Protein AF-A0AAU6D4Z3-F1 (afdb_monomer_lite)

Radius of gyration: 22.68 Å; chains: 1; bounding box: 31×34×84 Å

Foldseek 3Di:
DCPDDCNVVLLCVVQVVQPLLSVVLVVVLCVVCVVVVVNDRDPVSSVVDDRDPPPVVPDDVVVSSDPPDPDPPPPPPPDDPDDDDDDDDDD

Structure (mmCIF, N/CA/C/O backbone):
data_AF-A0AAU6D4Z3-F1
#
_entry.id   AF-A0AAU6D4Z3-F1
#
loop_
_atom_site.group_PDB
_atom_site.id
_atom_site.type_symbol
_atom_site.label_atom_id
_atom_site.label_alt_id
_atom_site.label_comp_id
_atom_site.label_asym_id
_atom_site.label_entity_id
_atom_site.label_seq_id
_atom_site.pdbx_PDB_ins_code
_atom_site.Cartn_x
_atom_site.Cartn_y
_atom_site.Cartn_z
_atom_site.occupancy
_atom_site.B_iso_or_equiv
_atom_site.auth_seq_id
_atom_site.auth_comp_id
_atom_site.auth_asym_id
_atom_site.auth_atom_id
_atom_site.pdbx_PDB_model_num
ATOM 1 N N . MET A 1 1 ? -7.063 -9.414 5.625 1.00 82.88 1 MET A N 1
ATOM 2 C CA . MET A 1 1 ? -5.612 -9.153 5.759 1.00 82.88 1 MET A CA 1
ATOM 3 C C . MET A 1 1 ? -4.957 -9.195 4.387 1.00 82.88 1 MET A C 1
ATOM 5 O O . MET A 1 1 ? -5.630 -9.570 3.437 1.00 82.88 1 MET A O 1
ATOM 9 N N . LEU A 1 2 ? -3.674 -8.815 4.278 1.00 85.56 2 LEU A N 1
ATOM 10 C CA . LEU A 1 2 ? -2.923 -8.763 3.007 1.00 85.56 2 LEU A CA 1
ATOM 11 C C . LEU A 1 2 ? -2.890 -10.087 2.231 1.00 85.56 2 LEU A C 1
ATOM 13 O O . LEU A 1 2 ? -2.756 -10.082 1.014 1.00 85.56 2 LEU A O 1
ATOM 17 N N . THR A 1 3 ? -3.011 -11.209 2.932 1.00 86.69 3 THR A N 1
ATOM 18 C CA . THR A 1 3 ? -2.976 -12.556 2.352 1.00 86.69 3 THR A CA 1
ATOM 19 C C . THR A 1 3 ? -4.359 -13.162 2.138 1.00 86.69 3 THR A C 1
ATOM 21 O O . THR A 1 3 ? -4.455 -14.281 1.647 1.00 86.69 3 THR A O 1
ATOM 24 N N . ASP A 1 4 ? -5.427 -12.469 2.535 1.00 90.12 4 ASP A N 1
ATOM 25 C CA . ASP A 1 4 ? -6.774 -13.031 2.489 1.00 90.12 4 ASP A CA 1
ATOM 26 C C . ASP A 1 4 ? -7.495 -12.652 1.198 1.00 90.12 4 ASP A C 1
ATOM 28 O O . ASP A 1 4 ? -7.385 -11.525 0.706 1.00 90.12 4 ASP A O 1
ATOM 32 N N . GLY A 1 5 ? -8.339 -13.567 0.719 1.00 92.25 5 GLY A N 1
ATOM 33 C CA . GLY A 1 5 ? -9.236 -13.313 -0.403 1.00 92.25 5 GLY A CA 1
ATOM 34 C C . GLY A 1 5 ? -8.476 -12.862 -1.647 1.00 92.25 5 GLY A C 1
ATOM 35 O O . GLY A 1 5 ? -7.507 -13.496 -2.042 1.00 92.25 5 GLY A O 1
ATOM 36 N N . THR A 1 6 ? -8.928 -11.760 -2.245 1.00 94.75 6 THR A N 1
ATOM 37 C CA . THR A 1 6 ? -8.374 -11.199 -3.487 1.00 94.75 6 THR A CA 1
ATOM 38 C C . THR A 1 6 ? -7.347 -10.090 -3.238 1.00 94.75 6 THR A C 1
ATOM 40 O O . THR A 1 6 ? -7.106 -9.255 -4.113 1.00 94.75 6 THR A O 1
ATOM 43 N N . MET A 1 7 ? -6.809 -9.985 -2.016 1.00 95.38 7 MET A N 1
ATOM 44 C CA . MET A 1 7 ? -5.835 -8.942 -1.686 1.00 95.38 7 MET A CA 1
ATOM 45 C C . MET A 1 7 ? -4.533 -9.047 -2.489 1.00 95.38 7 MET A C 1
ATOM 47 O O . MET A 1 7 ? -4.065 -8.001 -2.939 1.00 95.38 7 MET A O 1
ATOM 51 N N . PRO A 1 8 ? -3.949 -10.236 -2.732 1.00 95.00 8 PRO A N 1
ATOM 52 C CA . PRO A 1 8 ? -2.764 -10.348 -3.582 1.00 95.00 8 PRO A CA 1
ATOM 53 C C . PRO A 1 8 ? -2.985 -9.789 -4.998 1.00 95.00 8 PRO A C 1
ATOM 55 O O . PRO A 1 8 ? -2.168 -9.012 -5.494 1.00 95.00 8 PRO A O 1
ATOM 58 N N . GLU A 1 9 ? -4.119 -10.106 -5.627 1.00 96.31 9 GLU A N 1
ATOM 59 C CA . GLU A 1 9 ? -4.490 -9.609 -6.955 1.00 96.31 9 GLU A CA 1
ATOM 60 C C . GLU A 1 9 ? -4.765 -8.102 -6.938 1.00 96.31 9 GLU A C 1
ATOM 62 O O . GLU A 1 9 ? -4.340 -7.389 -7.848 1.00 96.31 9 GLU A O 1
ATOM 67 N N . TYR A 1 10 ? -5.428 -7.604 -5.888 1.00 95.56 10 TYR A N 1
ATOM 68 C CA . TYR A 1 10 ? -5.635 -6.171 -5.672 1.00 95.56 10 TYR A CA 1
ATOM 69 C C . TYR A 1 10 ? -4.301 -5.422 -5.605 1.00 95.56 10 TYR A C 1
ATOM 71 O O . TYR A 1 10 ? -4.116 -4.430 -6.309 1.00 95.56 10 TYR A O 1
ATOM 79 N N . LEU A 1 11 ? -3.354 -5.907 -4.798 1.00 95.12 11 LEU A N 1
ATOM 80 C CA . LEU A 1 11 ? -2.045 -5.278 -4.625 1.00 95.12 11 LEU A CA 1
ATOM 81 C C . LEU A 1 11 ? -1.258 -5.278 -5.934 1.00 95.12 11 LEU A C 1
ATOM 83 O O . LEU A 1 11 ? -0.672 -4.255 -6.293 1.00 95.12 11 LEU A O 1
ATOM 87 N N . TYR A 1 12 ? -1.290 -6.385 -6.680 1.00 93.81 12 TYR A N 1
ATOM 88 C CA . TYR A 1 12 ? -0.670 -6.460 -8.000 1.00 93.81 12 TYR A CA 1
ATOM 89 C C . TYR A 1 12 ? -1.292 -5.448 -8.971 1.00 93.81 12 TYR A C 1
ATOM 91 O O . TYR A 1 12 ? -0.568 -4.667 -9.588 1.00 93.81 12 TYR A O 1
ATOM 99 N N . ALA A 1 13 ? -2.623 -5.404 -9.071 1.00 94.56 13 ALA A N 1
ATOM 100 C CA . ALA A 1 13 ? -3.332 -4.501 -9.975 1.00 94.56 13 ALA A CA 1
ATOM 101 C C . ALA A 1 13 ? -3.120 -3.021 -9.615 1.00 94.56 13 ALA A C 1
ATOM 103 O O . ALA A 1 13 ? -2.875 -2.194 -10.492 1.00 94.56 13 ALA A O 1
ATOM 104 N N . ARG A 1 14 ? -3.163 -2.681 -8.322 1.00 92.56 14 ARG A N 1
ATOM 105 C CA . ARG A 1 14 ? -3.028 -1.305 -7.823 1.00 92.56 14 ARG A CA 1
ATOM 106 C C . ARG A 1 14 ? -1.622 -0.738 -8.037 1.00 92.56 14 ARG A C 1
ATOM 108 O O . ARG A 1 14 ? -1.475 0.468 -8.224 1.00 92.56 14 ARG A O 1
ATOM 115 N N . THR A 1 15 ? -0.609 -1.602 -8.038 1.00 91.81 15 THR A N 1
ATOM 116 C CA . THR A 1 15 ? 0.814 -1.239 -8.173 1.00 91.81 15 THR A CA 1
ATOM 117 C C . THR A 1 15 ? 1.390 -1.558 -9.553 1.00 91.81 15 THR A C 1
ATOM 119 O O . THR A 1 15 ? 2.546 -1.240 -9.824 1.00 91.81 15 THR A O 1
ATOM 122 N N . ASN A 1 16 ? 0.608 -2.201 -10.428 1.00 90.25 16 ASN A N 1
ATOM 123 C CA . ASN A 1 16 ? 1.066 -2.791 -11.687 1.00 90.25 16 ASN A CA 1
ATOM 124 C C . ASN A 1 16 ? 2.298 -3.710 -11.508 1.00 90.25 16 ASN A C 1
ATOM 126 O O . ASN A 1 16 ? 3.193 -3.742 -12.353 1.00 90.25 16 ASN A O 1
ATOM 130 N N . GLY A 1 17 ? 2.380 -4.397 -10.364 1.00 87.56 17 GLY A N 1
ATOM 131 C CA . GLY A 1 17 ? 3.504 -5.259 -9.989 1.00 87.56 17 GLY A CA 1
ATOM 132 C C . GLY A 1 17 ? 4.823 -4.533 -9.686 1.00 87.56 17 GLY A C 1
ATOM 133 O O . GLY A 1 17 ? 5.849 -5.191 -9.528 1.00 87.56 17 GLY A O 1
ATOM 134 N N . VAL A 1 18 ? 4.835 -3.198 -9.604 1.00 86.69 18 VAL A N 1
ATOM 135 C CA . VAL A 1 18 ? 6.044 -2.433 -9.270 1.00 86.69 18 VAL A CA 1
ATOM 136 C C . VAL A 1 18 ? 6.289 -2.504 -7.764 1.00 86.69 18 VAL A C 1
ATOM 138 O O . VAL A 1 18 ? 5.527 -1.944 -6.976 1.00 86.69 18 VAL A O 1
ATOM 141 N N . VAL A 1 19 ? 7.390 -3.144 -7.365 1.00 86.50 19 VAL A N 1
ATOM 142 C CA . VAL A 1 19 ? 7.733 -3.392 -5.953 1.00 86.50 19 VAL A CA 1
ATOM 143 C C . VAL A 1 19 ? 7.820 -2.094 -5.145 1.00 86.50 19 VAL A C 1
ATOM 145 O O . VAL A 1 19 ? 7.146 -1.971 -4.129 1.00 86.50 19 VAL A O 1
ATOM 148 N N . GLY A 1 20 ? 8.509 -1.067 -5.649 1.00 83.50 20 GLY A N 1
ATOM 149 C CA . GLY A 1 20 ? 8.596 0.222 -4.947 1.00 83.50 20 GLY A CA 1
ATOM 150 C C . GLY A 1 20 ? 7.265 0.988 -4.837 1.00 83.50 20 GLY A C 1
ATOM 151 O O . GLY A 1 20 ? 7.147 1.922 -4.043 1.00 83.50 20 GLY A O 1
ATOM 152 N N . LEU A 1 21 ? 6.241 0.653 -5.635 1.00 86.75 21 LEU A N 1
ATOM 153 C CA . LEU A 1 21 ? 4.881 1.178 -5.433 1.00 86.75 21 LEU A CA 1
ATOM 154 C C . LEU A 1 21 ? 4.129 0.374 -4.376 1.00 86.75 21 LEU A C 1
ATOM 156 O O . LEU A 1 21 ? 3.379 0.956 -3.596 1.00 86.75 21 LEU A O 1
ATOM 160 N N . LEU A 1 22 ? 4.337 -0.942 -4.352 1.00 92.12 22 LEU A N 1
ATOM 161 C CA . LEU A 1 22 ? 3.773 -1.822 -3.339 1.00 92.12 22 LEU A CA 1
ATOM 162 C C . LEU A 1 22 ? 4.273 -1.448 -1.949 1.00 92.12 22 LEU A C 1
ATOM 164 O O . LEU A 1 22 ? 3.457 -1.196 -1.072 1.00 92.12 22 LEU A O 1
ATOM 168 N N . GLU A 1 23 ? 5.584 -1.344 -1.765 1.00 90.94 23 GLU A N 1
ATOM 169 C CA . GLU A 1 23 ? 6.188 -0.963 -0.485 1.00 90.94 23 GLU A CA 1
ATOM 170 C C . GLU A 1 23 ? 5.610 0.353 0.032 1.00 90.94 23 GLU A C 1
ATOM 172 O O . GLU A 1 23 ? 5.161 0.426 1.173 1.00 90.94 23 GLU A O 1
ATOM 177 N N . ARG A 1 24 ? 5.498 1.355 -0.847 1.00 88.75 24 ARG A N 1
ATOM 178 C CA . ARG A 1 24 ? 4.921 2.651 -0.492 1.00 88.75 24 ARG A CA 1
ATOM 179 C C . ARG A 1 24 ? 3.456 2.567 -0.083 1.00 88.75 24 ARG A C 1
ATOM 181 O O . ARG A 1 24 ? 3.064 3.175 0.906 1.00 88.75 24 ARG A O 1
ATOM 188 N N . LEU A 1 25 ? 2.647 1.832 -0.844 1.00 93.00 25 LEU A N 1
ATOM 189 C CA . LEU A 1 25 ? 1.233 1.637 -0.525 1.00 93.00 25 LEU A CA 1
ATOM 190 C C . LEU A 1 25 ? 1.062 0.974 0.844 1.00 93.00 25 LEU A C 1
ATOM 192 O O . LEU A 1 25 ? 0.174 1.351 1.606 1.00 93.00 25 LEU A O 1
ATOM 196 N N . ILE A 1 26 ? 1.904 -0.017 1.146 1.00 94.12 26 ILE A N 1
ATOM 197 C CA . ILE A 1 26 ? 1.873 -0.728 2.423 1.00 94.12 26 ILE A CA 1
ATOM 198 C C . ILE A 1 26 ? 2.343 0.176 3.566 1.00 94.12 26 ILE A C 1
ATOM 200 O O . ILE A 1 26 ? 1.718 0.164 4.620 1.00 94.12 26 ILE A O 1
ATOM 204 N N . GLU A 1 27 ? 3.382 0.986 3.371 1.00 93.88 27 GLU A N 1
ATOM 205 C CA . GLU A 1 27 ? 3.876 1.940 4.372 1.00 93.88 27 GLU A CA 1
ATOM 206 C C . GLU A 1 27 ? 2.823 3.002 4.731 1.00 93.88 27 GLU A C 1
ATOM 208 O O . GLU A 1 27 ? 2.478 3.169 5.907 1.00 93.88 27 GLU A O 1
ATOM 213 N N . ASP A 1 28 ? 2.259 3.671 3.720 1.00 94.06 28 ASP A N 1
ATOM 214 C CA . ASP A 1 28 ? 1.205 4.674 3.910 1.00 94.06 28 ASP A CA 1
ATOM 215 C C . ASP A 1 28 ? -0.045 4.026 4.533 1.00 94.06 28 ASP A C 1
ATOM 217 O O . ASP A 1 28 ? -0.641 4.565 5.467 1.00 94.06 28 ASP A O 1
ATOM 22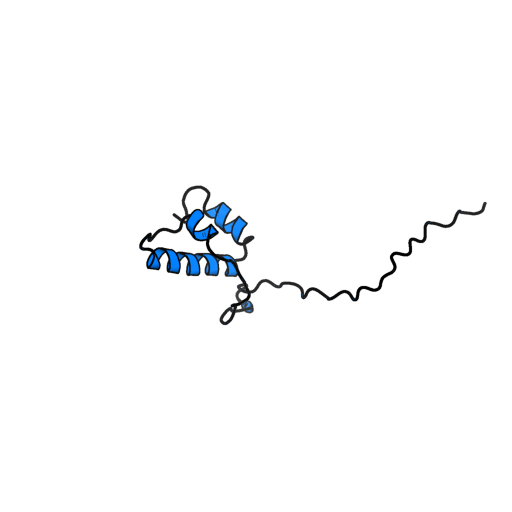1 N N . GLY A 1 29 ? -0.403 2.818 4.082 1.00 94.56 29 GLY A N 1
ATOM 222 C CA . GLY A 1 29 ? -1.520 2.052 4.628 1.00 94.56 29 GLY A CA 1
ATOM 223 C C . GLY A 1 29 ? -1.334 1.661 6.087 1.00 94.56 29 GLY A C 1
ATOM 224 O O . GLY A 1 29 ? -2.272 1.775 6.874 1.00 94.56 29 GLY A O 1
ATOM 225 N N . CYS A 1 30 ? -0.139 1.217 6.472 1.00 95.81 30 CYS A N 1
ATOM 226 C CA . CYS A 1 30 ? 0.171 0.889 7.860 1.00 95.81 30 CYS A CA 1
ATOM 227 C C . CYS A 1 30 ? 0.096 2.135 8.740 1.00 95.81 30 CYS A C 1
ATOM 229 O O . CYS A 1 30 ? -0.495 2.077 9.817 1.00 95.81 30 CYS A O 1
ATOM 231 N N . THR A 1 31 ? 0.638 3.258 8.264 1.00 95.38 31 THR A N 1
ATOM 232 C CA . THR A 1 31 ? 0.582 4.539 8.977 1.00 95.38 31 THR A CA 1
ATOM 233 C C . THR A 1 31 ? -0.868 4.935 9.254 1.00 95.38 31 THR A C 1
ATOM 235 O O . THR A 1 31 ? -1.236 5.135 10.409 1.00 95.38 31 THR A O 1
ATOM 238 N N . GLU A 1 32 ? -1.724 4.936 8.231 1.00 95.88 32 GLU A N 1
ATOM 239 C CA . GLU A 1 32 ? -3.139 5.292 8.377 1.00 95.88 32 GLU A CA 1
ATOM 240 C C . GLU A 1 32 ? -3.911 4.293 9.256 1.00 95.88 32 GLU A C 1
ATOM 242 O O . GLU A 1 32 ? -4.721 4.677 10.105 1.00 95.88 32 GLU A O 1
ATOM 247 N N . ALA A 1 33 ? -3.655 2.992 9.109 1.00 96.31 33 ALA A N 1
ATOM 248 C CA . ALA A 1 33 ? -4.314 1.966 9.913 1.00 96.31 33 ALA A CA 1
ATOM 249 C C . ALA A 1 33 ? -3.972 2.089 11.408 1.00 96.31 33 ALA A C 1
ATOM 251 O O . ALA A 1 33 ? -4.838 1.838 12.248 1.00 96.31 33 ALA A O 1
ATOM 252 N N . ILE A 1 34 ? -2.739 2.492 11.735 1.00 96.50 34 ILE A N 1
ATOM 253 C CA . ILE A 1 34 ? -2.303 2.771 13.109 1.00 96.50 34 ILE A CA 1
ATOM 254 C C . ILE A 1 34 ? -2.939 4.070 13.609 1.00 96.50 34 I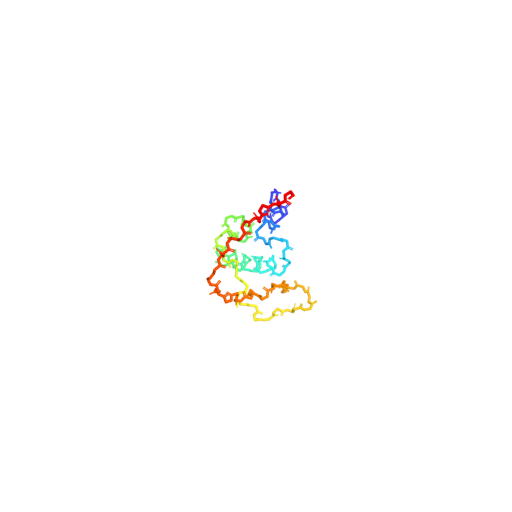LE A C 1
ATOM 256 O O . ILE A 1 34 ? -3.544 4.079 14.679 1.00 96.50 34 ILE A O 1
ATOM 260 N N . THR A 1 35 ? -2.855 5.158 12.838 1.00 96.19 35 THR A N 1
ATOM 261 C CA . THR A 1 35 ? -3.400 6.469 13.229 1.00 96.19 35 THR A CA 1
ATOM 262 C C . THR A 1 35 ? -4.909 6.424 13.469 1.00 96.19 35 THR A C 1
ATOM 264 O O . THR A 1 35 ? -5.398 7.030 14.421 1.00 96.19 35 THR A O 1
ATOM 267 N N . SER A 1 36 ? -5.644 5.673 12.650 1.00 94.69 36 SER A N 1
ATOM 268 C CA . SER A 1 36 ? -7.092 5.483 12.797 1.00 94.69 36 SER A CA 1
ATOM 269 C C . SER A 1 36 ? -7.483 4.459 13.873 1.00 94.69 36 SER A C 1
ATOM 271 O O . SER A 1 36 ? -8.664 4.349 14.200 1.00 94.69 36 SER A O 1
ATOM 273 N N . GLY A 1 37 ? -6.529 3.686 14.409 1.00 94.56 37 GLY A N 1
ATOM 274 C CA . GLY A 1 37 ? -6.782 2.583 15.345 1.00 94.56 37 GLY A CA 1
ATOM 275 C C . GLY A 1 37 ? -7.454 1.355 14.715 1.00 94.56 37 GLY A C 1
ATOM 276 O O . GLY A 1 37 ? -7.880 0.451 15.429 1.00 94.56 37 GLY A O 1
ATOM 277 N N . THR A 1 38 ? -7.571 1.307 13.384 1.00 93.19 38 THR A N 1
ATOM 278 C CA . THR A 1 38 ? -8.174 0.172 12.667 1.00 93.19 38 THR A CA 1
ATOM 279 C C . THR A 1 38 ? -7.267 -1.061 12.710 1.00 93.19 38 THR A C 1
ATOM 281 O O . THR A 1 38 ? -7.759 -2.191 12.688 1.00 93.19 38 THR A O 1
ATOM 284 N N . GLU A 1 39 ? -5.945 -0.843 12.720 1.00 93.75 39 GLU A N 1
ATOM 285 C CA . GLU A 1 39 ? -4.889 -1.870 12.786 1.00 93.75 39 GLU A CA 1
ATOM 286 C C . GLU A 1 39 ? -5.052 -3.004 11.752 1.00 93.75 39 GLU A C 1
ATOM 288 O O . GLU A 1 39 ? -4.618 -4.143 11.940 1.00 93.75 39 GLU A O 1
ATOM 293 N N . ARG A 1 40 ? -5.714 -2.706 10.626 1.00 93.88 40 ARG A N 1
ATOM 294 C CA . ARG A 1 40 ? -5.987 -3.654 9.543 1.00 93.88 40 ARG A CA 1
ATOM 295 C C . ARG A 1 40 ? -5.880 -2.971 8.192 1.00 93.88 40 ARG A C 1
ATOM 297 O O . ARG A 1 40 ? -6.572 -1.995 7.918 1.00 93.88 40 ARG A O 1
ATOM 304 N N . LEU A 1 41 ? -5.090 -3.574 7.309 1.00 94.31 41 LEU A N 1
ATOM 305 C CA . LEU A 1 41 ? -5.044 -3.202 5.901 1.00 94.31 41 LEU A CA 1
ATOM 306 C C . LEU A 1 41 ? -6.225 -3.836 5.169 1.00 94.31 41 LEU A C 1
ATOM 308 O O . LEU A 1 41 ? -6.384 -5.063 5.145 1.00 94.31 41 LEU A O 1
ATOM 312 N N . THR A 1 42 ? -7.065 -2.982 4.595 1.00 93.88 42 THR A N 1
ATOM 313 C CA . THR A 1 42 ? -8.254 -3.364 3.831 1.00 93.88 42 THR A CA 1
ATOM 314 C C . THR A 1 42 ? -8.224 -2.672 2.475 1.00 93.88 42 THR A C 1
ATOM 316 O O . THR A 1 42 ? -7.656 -1.589 2.361 1.00 93.88 42 THR A O 1
ATOM 319 N N . GLY A 1 43 ? -8.852 -3.271 1.459 1.00 93.88 43 GLY A N 1
ATOM 320 C CA . GLY A 1 43 ? -8.996 -2.641 0.140 1.00 93.88 43 GLY A CA 1
ATOM 321 C C . GLY A 1 43 ? -9.524 -1.200 0.221 1.00 93.88 43 GLY A C 1
ATOM 322 O O . GLY A 1 43 ? -8.847 -0.307 -0.274 1.00 93.88 43 GLY A O 1
ATOM 323 N N . PRO A 1 44 ? -10.628 -0.927 0.947 1.00 94.50 44 PRO A N 1
ATOM 324 C CA . PRO A 1 44 ? -11.146 0.434 1.104 1.00 94.50 44 PRO A CA 1
ATOM 325 C C . PRO A 1 44 ? -10.161 1.433 1.726 1.00 94.50 44 PRO A C 1
ATOM 327 O O . PRO A 1 44 ? -10.122 2.586 1.307 1.00 94.50 44 PRO A O 1
ATOM 330 N N . LEU A 1 45 ? -9.360 1.004 2.710 1.00 94.88 45 LEU A N 1
ATOM 331 C CA . LEU A 1 45 ? -8.319 1.853 3.298 1.00 94.88 45 LEU A CA 1
ATOM 332 C C . LEU A 1 45 ? -7.193 2.126 2.295 1.00 94.88 45 LEU A C 1
ATOM 334 O O . LEU A 1 45 ? -6.696 3.236 2.225 1.00 94.88 45 LEU A O 1
ATOM 338 N N . LEU A 1 46 ? -6.800 1.143 1.489 1.00 95.06 46 LEU A N 1
ATOM 339 C CA . LEU A 1 46 ? -5.756 1.333 0.480 1.00 95.06 46 LEU A CA 1
ATOM 340 C C . LEU A 1 46 ? -6.248 2.134 -0.741 1.00 95.06 46 LEU A C 1
ATOM 342 O O . LEU A 1 46 ? -5.462 2.832 -1.380 1.00 95.06 46 LEU A O 1
ATOM 346 N N . ASP A 1 47 ? -7.546 2.089 -1.041 1.00 94.88 47 ASP A N 1
ATOM 347 C CA . ASP A 1 47 ? -8.170 2.873 -2.111 1.00 94.88 47 ASP A CA 1
ATOM 348 C C . ASP A 1 47 ? -8.227 4.372 -1.795 1.00 94.88 47 ASP A C 1
ATOM 350 O O . ASP A 1 47 ? -8.194 5.187 -2.719 1.00 94.88 47 ASP A O 1
ATOM 354 N N . SER A 1 48 ? -8.275 4.750 -0.512 1.00 94.19 48 SER A N 1
ATOM 355 C CA . SER A 1 48 ? -8.249 6.159 -0.099 1.00 94.19 48 SER A CA 1
ATOM 356 C C . SER A 1 48 ? -6.861 6.797 -0.234 1.00 94.19 48 SER A C 1
ATOM 358 O O . SER A 1 48 ? -6.746 8.025 -0.261 1.00 94.19 48 SER A O 1
ATOM 360 N N . LEU A 1 49 ? -5.807 5.984 -0.359 1.00 92.75 49 LEU A N 1
ATOM 361 C CA . LEU A 1 49 ? -4.427 6.449 -0.428 1.00 92.75 49 LEU A CA 1
ATOM 362 C C . LEU A 1 49 ? -4.019 6.814 -1.857 1.00 92.75 49 LEU A C 1
ATOM 364 O O . LEU A 1 49 ? -4.269 6.101 -2.837 1.00 92.75 49 LEU A O 1
ATOM 368 N N . SER A 1 50 ? -3.332 7.950 -1.970 1.00 87.94 50 SER A N 1
ATOM 369 C CA . SER A 1 50 ? -2.813 8.454 -3.240 1.00 87.94 50 SER A CA 1
ATOM 370 C C . SER A 1 50 ? -1.450 7.843 -3.555 1.00 87.94 50 SER A C 1
ATOM 372 O O . SER A 1 50 ? -0.432 8.233 -2.992 1.00 87.94 50 SER A O 1
ATOM 374 N N . LEU A 1 51 ? -1.408 6.931 -4.524 1.00 81.56 51 LEU A N 1
ATOM 375 C CA . LEU A 1 51 ? -0.164 6.375 -5.057 1.00 81.56 51 LEU A CA 1
ATOM 376 C C . LEU A 1 51 ? 0.545 7.388 -5.962 1.00 81.56 51 LEU A C 1
ATOM 378 O O . LEU A 1 51 ? 0.205 7.527 -7.137 1.00 81.56 51 LEU A O 1
ATOM 382 N N . THR A 1 52 ? 1.546 8.084 -5.420 1.00 69.12 52 THR A N 1
ATOM 383 C CA . THR A 1 52 ? 2.352 9.052 -6.177 1.00 69.12 52 THR A CA 1
ATOM 384 C C . THR A 1 52 ? 3.843 8.744 -6.031 1.00 69.12 52 THR A C 1
ATOM 386 O O . THR A 1 52 ? 4.343 8.560 -4.929 1.00 69.12 52 THR A O 1
ATOM 389 N N . LEU A 1 53 ? 4.572 8.724 -7.152 1.00 61.34 53 LEU A N 1
ATOM 390 C CA . LEU A 1 53 ? 6.039 8.554 -7.204 1.00 61.34 53 LEU A CA 1
ATOM 391 C C . LEU A 1 53 ? 6.818 9.858 -6.964 1.00 61.34 53 LEU A C 1
ATOM 393 O O . LEU A 1 53 ? 8.043 9.860 -7.001 1.00 61.34 53 LEU A O 1
ATOM 397 N N . ALA A 1 54 ? 6.115 10.978 -6.795 1.00 56.28 54 ALA A N 1
ATOM 398 C CA . ALA A 1 54 ? 6.702 12.315 -6.790 1.00 56.28 54 ALA A CA 1
ATOM 399 C C . ALA A 1 54 ? 7.578 12.585 -5.559 1.00 56.28 54 ALA A C 1
ATOM 401 O O . ALA A 1 54 ? 8.438 13.455 -5.632 1.00 56.28 54 ALA A O 1
ATOM 402 N N . ASP A 1 55 ? 7.404 11.812 -4.484 1.00 56.12 55 ASP A N 1
ATOM 403 C CA . ASP A 1 55 ? 8.161 11.942 -3.236 1.00 56.12 55 ASP A CA 1
ATOM 404 C C . ASP A 1 55 ? 9.135 10.763 -3.039 1.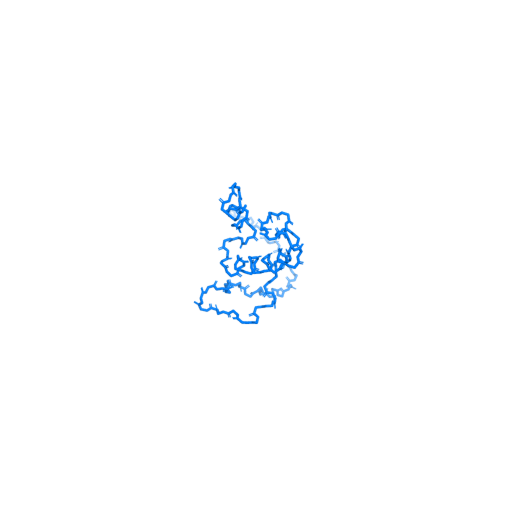00 56.12 55 ASP A C 1
ATOM 406 O O . ASP A 1 55 ? 9.222 10.136 -1.989 1.00 56.12 55 ASP A O 1
ATOM 410 N N . ALA A 1 56 ? 9.872 10.411 -4.099 1.00 56.44 56 ALA A N 1
ATOM 411 C CA . ALA A 1 56 ? 10.894 9.358 -4.083 1.00 56.44 56 ALA A CA 1
ATOM 412 C C . ALA A 1 56 ? 12.213 9.781 -3.392 1.00 56.44 56 ALA A C 1
ATOM 414 O O . ALA A 1 56 ? 13.266 9.199 -3.664 1.00 56.44 56 ALA A O 1
ATOM 415 N N . ALA A 1 57 ? 12.186 10.804 -2.530 1.00 50.94 57 ALA A N 1
ATOM 416 C CA . ALA A 1 57 ? 13.355 11.263 -1.788 1.00 50.94 57 ALA A CA 1
ATOM 417 C C . ALA A 1 57 ? 13.773 10.190 -0.766 1.00 50.94 57 ALA A C 1
ATOM 419 O O . ALA A 1 57 ? 13.271 10.151 0.351 1.00 50.94 57 ALA A O 1
ATOM 420 N N . GLY A 1 58 ? 14.668 9.289 -1.180 1.00 58.41 58 GLY A N 1
ATOM 421 C CA . GLY A 1 58 ? 15.168 8.179 -0.362 1.00 58.41 58 GLY A CA 1
ATOM 422 C C . GLY A 1 58 ? 15.172 6.808 -1.044 1.00 58.41 58 GLY A C 1
ATOM 423 O O . GLY A 1 58 ? 15.667 5.864 -0.442 1.00 58.41 58 GLY A O 1
ATOM 424 N N . ARG A 1 59 ? 14.657 6.684 -2.277 1.00 61.81 59 ARG A N 1
ATOM 425 C CA . ARG A 1 59 ? 14.598 5.396 -2.991 1.00 61.81 59 ARG A CA 1
ATOM 426 C C . ARG A 1 59 ? 15.889 5.062 -3.722 1.00 61.81 59 ARG A C 1
ATOM 428 O O . ARG A 1 59 ? 16.466 5.927 -4.387 1.00 61.81 59 ARG A O 1
ATOM 435 N N . ASP A 1 60 ? 16.291 3.797 -3.664 1.00 60.75 60 ASP A N 1
ATOM 436 C CA . ASP A 1 60 ? 17.460 3.297 -4.382 1.00 60.75 60 ASP A CA 1
ATOM 437 C C . ASP A 1 60 ? 17.082 2.887 -5.815 1.00 60.75 60 ASP A C 1
ATOM 439 O O . ASP A 1 60 ? 16.392 1.896 -6.072 1.00 60.75 60 ASP A O 1
ATOM 443 N N . ALA A 1 61 ? 17.577 3.652 -6.788 1.00 62.66 61 ALA A N 1
ATOM 444 C CA . ALA A 1 61 ? 17.368 3.380 -8.207 1.00 62.66 61 ALA A CA 1
ATOM 445 C C . ALA A 1 61 ? 17.955 2.027 -8.661 1.00 62.66 61 ALA A C 1
ATOM 447 O O . ALA A 1 61 ? 17.496 1.468 -9.658 1.00 62.66 61 ALA A O 1
ATOM 448 N N . HIS A 1 62 ? 18.948 1.488 -7.951 1.00 58.28 62 HIS A N 1
ATOM 449 C CA . HIS A 1 62 ? 19.608 0.226 -8.285 1.00 58.28 62 HIS A CA 1
ATOM 450 C C . HIS A 1 62 ? 18.924 -1.004 -7.677 1.00 58.28 62 HIS A C 1
ATOM 452 O O . HIS A 1 62 ? 19.149 -2.113 -8.163 1.00 58.28 62 HIS A O 1
ATOM 458 N N . ALA A 1 63 ? 18.046 -0.821 -6.687 1.00 65.94 63 ALA A N 1
ATOM 459 C CA . ALA A 1 63 ? 17.239 -1.889 -6.093 1.00 65.94 63 ALA A CA 1
ATOM 460 C C . ALA A 1 63 ? 15.971 -2.222 -6.910 1.00 65.94 63 ALA A C 1
ATOM 462 O O . ALA A 1 63 ? 15.260 -3.177 -6.607 1.00 65.94 63 ALA A O 1
ATOM 463 N N . GLY A 1 64 ? 15.679 -1.452 -7.968 1.00 60.25 64 GLY A N 1
ATOM 464 C CA . GLY A 1 64 ? 14.450 -1.590 -8.761 1.00 60.25 64 GLY A CA 1
ATOM 465 C C . GLY A 1 64 ? 13.235 -0.867 -8.163 1.00 60.25 64 GLY A C 1
ATOM 466 O O . GLY A 1 64 ? 12.128 -0.991 -8.686 1.00 60.25 64 GLY A O 1
ATOM 467 N N . GLU A 1 65 ? 13.434 -0.072 -7.107 1.00 60.53 65 GLU A N 1
ATOM 468 C CA . GLU A 1 65 ? 12.399 0.738 -6.443 1.00 60.53 65 GLU A CA 1
ATOM 469 C C . GLU A 1 65 ? 11.922 1.924 -7.296 1.00 60.53 65 GLU A C 1
ATOM 471 O O . GLU A 1 65 ? 10.830 2.468 -7.083 1.00 60.53 65 GLU A O 1
ATOM 476 N N . ILE A 1 66 ? 12.739 2.322 -8.278 1.00 63.97 66 ILE A N 1
ATOM 477 C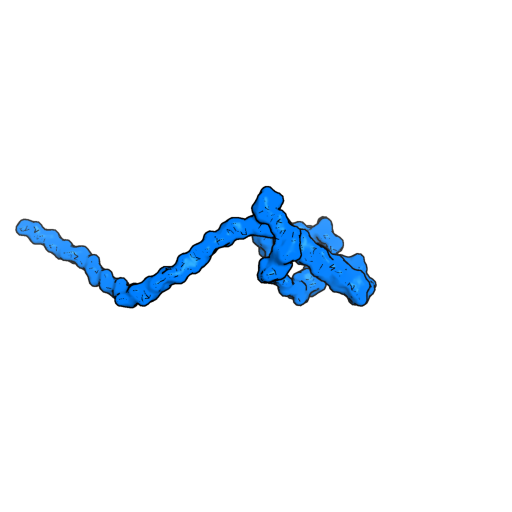 CA . ILE A 1 66 ? 12.417 3.342 -9.273 1.00 63.97 66 ILE A CA 1
ATOM 478 C C . ILE A 1 66 ? 12.291 2.658 -10.641 1.00 63.97 66 ILE A C 1
ATOM 480 O O . ILE A 1 66 ? 13.304 2.295 -11.242 1.00 63.97 66 ILE A O 1
ATOM 484 N N . PRO A 1 67 ? 11.069 2.475 -11.174 1.00 61.84 67 PRO A N 1
ATOM 485 C CA . PRO A 1 67 ? 10.905 1.941 -12.518 1.00 61.84 67 PRO A CA 1
ATOM 486 C C . PRO A 1 67 ? 11.515 2.902 -13.546 1.00 61.84 67 PRO A C 1
ATOM 488 O O . PRO A 1 67 ? 11.362 4.122 -13.446 1.00 61.84 67 PRO A O 1
ATOM 491 N N . ALA A 1 68 ? 12.172 2.353 -14.571 1.00 59.78 68 ALA A N 1
ATOM 492 C CA . ALA A 1 68 ? 12.677 3.128 -15.699 1.00 59.78 68 ALA A CA 1
ATOM 493 C C . ALA A 1 68 ? 11.500 3.666 -16.526 1.00 59.78 68 ALA A C 1
ATOM 495 O O . ALA A 1 68 ? 11.051 3.045 -17.488 1.00 59.78 68 ALA A O 1
ATOM 496 N N . VAL A 1 69 ? 10.967 4.824 -16.138 1.00 57.03 69 VAL A N 1
ATOM 497 C CA . VAL A 1 69 ? 9.959 5.530 -16.926 1.00 57.03 69 VAL A CA 1
ATOM 498 C C . VAL A 1 69 ? 10.698 6.272 -18.041 1.00 57.03 69 VAL A C 1
ATOM 500 O O . VAL A 1 69 ? 11.462 7.195 -17.742 1.00 57.03 69 VAL A O 1
ATOM 503 N N . PRO A 1 70 ? 10.526 5.902 -19.324 1.00 53.00 70 PRO A N 1
ATOM 504 C CA . PRO A 1 70 ? 11.181 6.617 -20.407 1.00 53.00 70 PRO A CA 1
ATOM 505 C C . PRO A 1 70 ? 10.749 8.082 -20.370 1.00 53.00 70 PRO A C 1
ATOM 507 O O . PRO A 1 70 ? 9.555 8.394 -20.317 1.00 53.00 70 PRO A O 1
ATOM 510 N N . ALA A 1 71 ? 11.729 8.990 -20.386 1.00 58.06 71 ALA A N 1
ATOM 511 C CA . ALA A 1 71 ? 11.466 10.419 -20.413 1.00 58.06 71 ALA A CA 1
ATOM 512 C C . ALA A 1 71 ? 10.557 10.716 -21.607 1.00 58.06 71 ALA A C 1
ATOM 514 O O . ALA A 1 71 ? 10.929 10.490 -22.760 1.00 58.06 71 ALA A O 1
ATOM 515 N N . ARG A 1 72 ? 9.343 11.197 -21.324 1.00 50.62 72 ARG A N 1
ATOM 516 C CA . ARG A 1 72 ? 8.354 11.527 -22.345 1.00 50.62 72 ARG A CA 1
ATOM 517 C C . ARG A 1 72 ? 8.947 12.627 -23.214 1.00 50.62 72 ARG A C 1
ATOM 519 O O . ARG A 1 72 ? 8.938 13.801 -22.839 1.00 50.62 72 ARG A O 1
ATOM 526 N N . THR A 1 73 ? 9.511 12.243 -24.356 1.00 48.16 73 THR A N 1
ATOM 527 C CA . THR A 1 73 ? 10.099 13.182 -25.300 1.00 48.16 73 THR A CA 1
ATOM 528 C C . THR A 1 73 ? 8.988 14.150 -25.662 1.00 48.16 73 THR A C 1
ATOM 530 O O . THR A 1 73 ? 7.945 13.743 -26.181 1.00 48.16 73 THR A O 1
ATOM 533 N N . ARG A 1 74 ? 9.155 15.435 -25.331 1.00 56.62 74 ARG A N 1
ATOM 534 C CA . ARG A 1 74 ? 8.265 16.480 -25.832 1.00 56.62 74 ARG A CA 1
ATOM 535 C C . ARG A 1 74 ? 8.462 16.509 -27.340 1.00 56.62 74 ARG A C 1
ATOM 537 O O . ARG A 1 74 ? 9.307 17.244 -27.842 1.00 56.62 74 ARG A O 1
ATOM 544 N N . ARG A 1 75 ? 7.718 15.667 -28.060 1.00 50.75 75 ARG A N 1
ATOM 545 C CA . ARG A 1 75 ? 7.634 15.712 -29.512 1.00 50.75 75 ARG A CA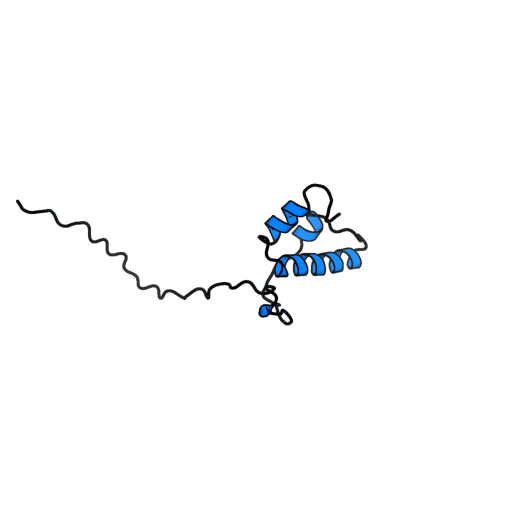 1
ATOM 546 C C . ARG A 1 75 ? 7.162 17.124 -29.825 1.00 50.75 75 ARG A C 1
ATOM 548 O O . ARG A 1 75 ? 6.029 17.484 -29.500 1.00 50.75 75 ARG A O 1
ATOM 555 N N . ARG A 1 76 ? 8.071 17.958 -30.346 1.0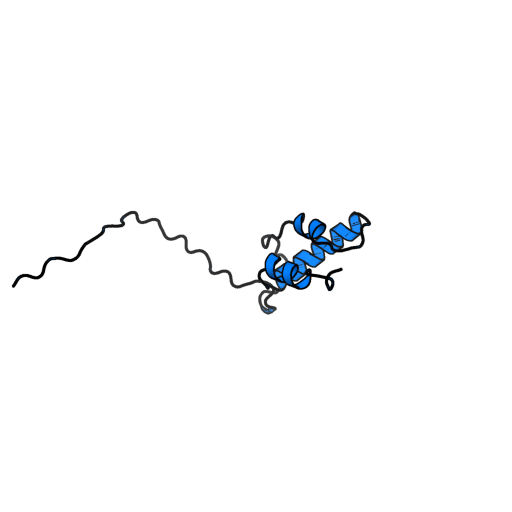0 54.78 76 ARG A N 1
ATOM 556 C CA . ARG A 1 76 ? 7.714 19.252 -30.926 1.00 54.78 76 ARG A CA 1
ATOM 557 C C . ARG A 1 76 ? 6.553 18.959 -31.870 1.00 54.78 76 ARG A C 1
ATOM 559 O O . ARG A 1 76 ? 6.686 18.129 -32.767 1.00 54.78 76 ARG A O 1
ATOM 566 N N . ARG A 1 77 ? 5.391 19.549 -31.581 1.00 57.34 77 ARG A N 1
ATOM 567 C CA . ARG A 1 77 ? 4.225 19.503 -32.461 1.00 57.34 77 ARG A CA 1
ATOM 568 C C . ARG A 1 77 ? 4.608 20.262 -33.726 1.00 57.34 77 ARG A C 1
ATOM 570 O O . ARG A 1 77 ? 4.386 21.462 -33.811 1.00 57.34 77 ARG A O 1
ATOM 577 N N . ASN A 1 78 ? 5.238 19.571 -34.664 1.00 51.66 78 ASN A N 1
ATOM 578 C CA . ASN A 1 78 ? 5.292 20.018 -36.040 1.00 51.66 78 ASN A CA 1
ATOM 579 C C . ASN A 1 78 ? 3.944 19.594 -36.627 1.00 51.66 78 ASN A C 1
ATOM 581 O O . ASN A 1 78 ? 3.688 18.403 -36.798 1.00 51.66 78 ASN A O 1
ATOM 585 N N . GLY A 1 79 ? 3.038 20.559 -36.779 1.00 53.97 79 GLY A N 1
ATOM 586 C CA . GLY A 1 79 ? 1.783 20.350 -37.484 1.00 53.97 79 GLY A CA 1
ATOM 587 C C . GLY A 1 79 ? 2.077 20.130 -38.961 1.00 53.97 79 GLY A C 1
ATOM 588 O O . GLY A 1 79 ? 2.610 21.031 -39.594 1.00 53.97 79 GLY A O 1
ATOM 589 N N . ALA A 1 80 ? 1.790 18.924 -39.442 1.00 52.97 80 ALA A N 1
ATOM 590 C CA . ALA A 1 80 ? 1.457 18.566 -40.820 1.00 52.97 80 ALA A CA 1
ATOM 591 C C . ALA A 1 80 ? 1.363 17.034 -40.861 1.00 52.97 80 ALA A C 1
ATOM 593 O O . ALA A 1 80 ? 2.373 16.336 -40.923 1.00 52.97 80 ALA A O 1
ATOM 594 N N . SER A 1 81 ? 0.147 16.501 -40.758 1.00 53.03 81 SER A N 1
ATOM 595 C CA . SER A 1 81 ? -0.148 15.223 -41.403 1.00 53.03 81 SER A CA 1
ATOM 596 C C . SER A 1 81 ? -0.520 15.575 -42.835 1.00 53.03 81 SER A C 1
ATOM 598 O O . SER A 1 81 ? -1.695 15.786 -43.110 1.00 53.03 81 SER A O 1
ATOM 600 N N . ASP A 1 82 ? 0.481 15.711 -43.704 1.00 60.88 82 ASP A N 1
ATOM 601 C CA . ASP A 1 82 ? 0.234 15.712 -45.143 1.00 60.88 82 ASP A CA 1
ATOM 602 C C . ASP A 1 82 ? 0.251 14.261 -45.617 1.00 60.88 82 ASP A C 1
ATOM 604 O O . ASP A 1 82 ? 1.272 13.570 -45.607 1.00 60.88 82 ASP A O 1
ATOM 608 N N . ASP A 1 83 ? -0.951 13.800 -45.936 1.00 58.34 83 ASP A N 1
ATOM 609 C CA . ASP A 1 83 ? -1.246 12.547 -46.604 1.00 58.34 83 ASP A CA 1
ATOM 610 C C . ASP A 1 83 ? -0.829 12.676 -48.076 1.00 58.34 83 ASP A C 1
ATOM 612 O O . ASP A 1 83 ? -1.401 13.455 -48.842 1.00 58.34 83 ASP A O 1
ATOM 616 N N . HIS A 1 84 ? 0.197 11.934 -48.483 1.00 55.09 84 HIS A N 1
ATOM 617 C CA . HIS A 1 84 ? 0.482 11.716 -49.895 1.00 55.09 84 HIS A CA 1
ATOM 618 C C . HIS A 1 84 ? 0.045 10.297 -50.244 1.00 55.09 84 HIS A C 1
ATOM 620 O O . HIS A 1 84 ? 0.802 9.337 -50.102 1.00 55.09 84 HIS A O 1
ATOM 626 N N . GLY A 1 85 ? -1.209 10.186 -50.688 1.00 57.31 85 GLY A N 1
ATOM 627 C CA . GLY A 1 85 ? -1.739 8.976 -51.304 1.00 57.31 85 GLY A CA 1
ATOM 628 C C . GLY A 1 85 ? -0.908 8.548 -52.528 1.00 57.31 85 GLY A C 1
ATOM 629 O O . GLY A 1 85 ? -0.224 9.374 -53.140 1.00 57.31 85 GLY A O 1
ATOM 630 N N . PRO A 1 86 ? -0.935 7.255 -52.889 1.00 69.94 86 PRO A N 1
ATOM 631 C CA . PRO A 1 86 ? -0.062 6.706 -53.921 1.00 69.94 86 PRO A CA 1
ATOM 632 C C . PRO A 1 86 ? -0.390 7.268 -55.311 1.00 69.94 86 PRO A C 1
ATOM 634 O O . PRO A 1 86 ? -1.554 7.355 -55.707 1.00 69.94 86 PRO A O 1
ATOM 637 N N . THR A 1 87 ? 0.649 7.622 -56.073 1.00 66.88 87 THR A N 1
ATOM 638 C CA . THR A 1 87 ? 0.528 8.034 -57.476 1.00 66.88 87 THR A CA 1
ATOM 639 C C . THR A 1 87 ? 0.136 6.844 -58.364 1.00 66.88 87 THR A C 1
ATOM 641 O O . THR A 1 87 ? 0.645 5.737 -58.166 1.00 66.88 87 THR A O 1
ATOM 644 N N . PRO A 1 88 ? -0.757 7.035 -59.353 1.00 60.28 88 PRO A N 1
ATOM 645 C CA . PRO A 1 88 ? -1.192 5.959 -60.236 1.00 60.28 88 PRO A CA 1
ATOM 646 C C . PRO A 1 88 ? -0.056 5.511 -61.165 1.00 60.28 88 PRO A C 1
ATOM 648 O O . PRO A 1 88 ? 0.669 6.333 -61.723 1.00 60.28 88 PRO A O 1
ATOM 651 N N . ALA A 1 89 ? 0.077 4.194 -61.331 1.00 57.00 89 ALA A N 1
ATOM 652 C CA . ALA A 1 89 ? 0.987 3.575 -62.285 1.00 57.00 89 ALA A CA 1
ATOM 653 C C . ALA A 1 89 ? 0.523 3.858 -63.723 1.00 57.00 89 ALA A C 1
ATOM 655 O O . ALA A 1 89 ? -0.610 3.536 -64.087 1.00 57.00 89 ALA A O 1
ATOM 656 N N . THR A 1 90 ? 1.397 4.450 -64.532 1.00 54.06 90 THR A N 1
ATOM 657 C CA . THR A 1 90 ? 1.187 4.605 -65.975 1.00 54.06 90 THR A CA 1
ATOM 658 C C . THR A 1 90 ? 1.610 3.318 -66.685 1.00 54.06 90 THR A C 1
ATOM 660 O O . THR A 1 90 ? 2.682 2.784 -66.393 1.00 54.06 90 THR A O 1
ATOM 663 N N . ALA A 1 91 ? 0.738 2.830 -67.571 1.00 51.66 91 ALA A N 1
ATOM 664 C CA . ALA A 1 91 ? 0.966 1.718 -68.494 1.00 51.66 91 ALA A CA 1
ATOM 665 C C . ALA A 1 91 ? 1.940 2.079 -69.626 1.00 51.66 91 ALA A C 1
ATOM 667 O O . ALA A 1 91 ? 2.026 3.283 -69.964 1.00 51.66 91 ALA A O 1
#

pLDDT: mean 77.17, std 17.67, range [48.16, 96.5]

Sequence (91 aa):
MLTDGTMPEYLYARTNGVVGLLERLIEDGCTEAITSGTERLTGPLLDSLSLTLADAAGRDAHAGEIPAVPARTRRRRNGASDDHGPTPATA

Secondary structure (DSSP, 8-state):
-TTSTTHHHHHHHHHTT-HHHHHHHHHHHHHHHHHTT-----HHHHHTS---STT-TT--TTTT-S------------------PPPPPP-